Protein AF-A0A8T4NG14-F1 (afdb_monomer_lite)

Structure (mmCIF, N/CA/C/O backbone):
data_AF-A0A8T4NG14-F1
#
_entry.id   AF-A0A8T4NG14-F1
#
loop_
_atom_site.group_PDB
_atom_site.id
_atom_site.type_symbol
_atom_site.label_atom_id
_atom_site.label_alt_id
_atom_site.label_comp_id
_atom_site.label_asym_id
_atom_site.label_entity_id
_atom_site.label_seq_id
_atom_site.pdbx_PDB_ins_code
_atom_site.Cartn_x
_atom_site.Cartn_y
_atom_site.Cartn_z
_atom_site.occupancy
_atom_site.B_iso_or_equiv
_atom_site.auth_seq_id
_atom_site.auth_comp_id
_atom_site.auth_asym_id
_atom_site.auth_atom_id
_atom_site.pdbx_PDB_model_num
ATOM 1 N N . MET A 1 1 ? -4.275 10.202 21.196 1.00 53.53 1 MET A N 1
ATOM 2 C CA . MET A 1 1 ? -4.917 9.375 20.154 1.00 53.53 1 MET A CA 1
ATOM 3 C C . MET A 1 1 ? -3.840 8.436 19.634 1.00 53.53 1 MET A C 1
ATOM 5 O O . MET A 1 1 ? -2.781 8.940 19.283 1.00 53.53 1 MET A O 1
ATOM 9 N N . LEU A 1 2 ? -4.031 7.118 19.738 1.00 60.09 2 LEU A N 1
ATOM 10 C CA . LEU A 1 2 ? -3.036 6.117 19.331 1.00 60.09 2 LEU A CA 1
ATOM 11 C C . LEU A 1 2 ? -3.505 5.546 17.990 1.00 60.09 2 LEU A C 1
ATOM 13 O O . LEU A 1 2 ? -4.620 5.040 17.929 1.00 60.09 2 LEU A O 1
ATOM 17 N N . PHE A 1 3 ? -2.707 5.682 16.934 1.00 59.09 3 PHE A N 1
ATOM 18 C CA . PHE A 1 3 ? -3.022 5.102 15.629 1.00 59.09 3 PHE A CA 1
ATOM 19 C C . PHE A 1 3 ? -2.238 3.809 15.461 1.00 59.09 3 PHE A C 1
ATOM 21 O O . PHE A 1 3 ? -1.032 3.789 15.708 1.00 59.09 3 PHE A O 1
ATOM 28 N N . GLU A 1 4 ? -2.922 2.758 15.028 1.00 60.84 4 GLU A N 1
ATOM 29 C CA . GLU A 1 4 ? -2.304 1.488 14.670 1.00 60.84 4 GLU A CA 1
ATOM 30 C C . GLU A 1 4 ? -2.257 1.386 13.143 1.00 60.84 4 GLU A C 1
ATOM 32 O O . GLU A 1 4 ? -3.239 1.688 12.455 1.00 60.84 4 GLU A O 1
ATOM 37 N N . ILE A 1 5 ? -1.079 1.045 12.615 1.00 66.75 5 ILE A N 1
ATOM 38 C CA . ILE A 1 5 ? -0.868 0.811 11.187 1.00 66.75 5 ILE A CA 1
ATOM 39 C C . ILE A 1 5 ? -0.810 -0.698 11.008 1.00 66.75 5 ILE A C 1
ATOM 41 O O . ILE A 1 5 ? 0.202 -1.315 11.334 1.00 66.75 5 ILE A O 1
ATOM 45 N N . ASP A 1 6 ? -1.896 -1.265 10.494 1.00 65.75 6 ASP A N 1
ATOM 46 C CA . ASP A 1 6 ? -1.944 -2.671 10.113 1.00 65.75 6 ASP A CA 1
ATOM 47 C C . ASP A 1 6 ? -1.601 -2.808 8.626 1.00 65.75 6 ASP A C 1
ATOM 49 O O . ASP A 1 6 ? -2.076 -2.044 7.772 1.00 65.75 6 ASP A O 1
ATOM 53 N N . VAL A 1 7 ? -0.733 -3.771 8.330 1.00 63.19 7 VAL A N 1
ATOM 54 C CA . VAL A 1 7 ? -0.260 -4.060 6.982 1.00 63.19 7 VAL A CA 1
ATOM 55 C C . VAL A 1 7 ? -0.439 -5.548 6.722 1.00 63.19 7 VAL A C 1
ATOM 57 O O . VAL A 1 7 ? 0.332 -6.375 7.203 1.00 63.19 7 VAL A O 1
ATOM 60 N N . SER A 1 8 ? -1.450 -5.884 5.923 1.00 59.81 8 SER A N 1
ATOM 61 C CA . SER A 1 8 ? -1.728 -7.251 5.485 1.00 59.81 8 SER A CA 1
ATOM 62 C C . SER A 1 8 ? -1.476 -7.387 3.979 1.00 59.81 8 SER A C 1
ATOM 64 O O . SER A 1 8 ? -2.063 -6.683 3.156 1.00 59.81 8 SER A O 1
ATOM 66 N N . GLY A 1 9 ? -0.552 -8.278 3.610 1.00 55.91 9 GLY A N 1
ATOM 67 C CA . GLY A 1 9 ? -0.203 -8.580 2.220 1.00 55.91 9 GLY A CA 1
ATOM 68 C C . GLY A 1 9 ? 1.108 -9.359 2.106 1.00 55.91 9 GLY A C 1
ATOM 69 O O . GLY A 1 9 ? 2.033 -9.127 2.884 1.00 55.91 9 GLY A O 1
ATOM 70 N N . GLU A 1 10 ? 1.187 -10.287 1.146 1.00 54.72 10 GLU A N 1
ATOM 71 C CA . GLU A 1 10 ? 2.439 -10.957 0.773 1.00 54.72 10 GLU A CA 1
ATOM 72 C C . GLU A 1 10 ? 3.421 -9.916 0.228 1.00 54.72 10 GLU A C 1
ATOM 74 O O . GLU A 1 10 ? 3.304 -9.467 -0.910 1.00 54.72 10 GLU A O 1
ATOM 79 N N . ASP A 1 11 ? 4.368 -9.539 1.087 1.00 59.84 11 ASP A N 1
ATOM 80 C CA . ASP A 1 11 ? 5.481 -8.636 0.817 1.00 59.84 11 ASP A CA 1
ATOM 81 C C . ASP A 1 11 ? 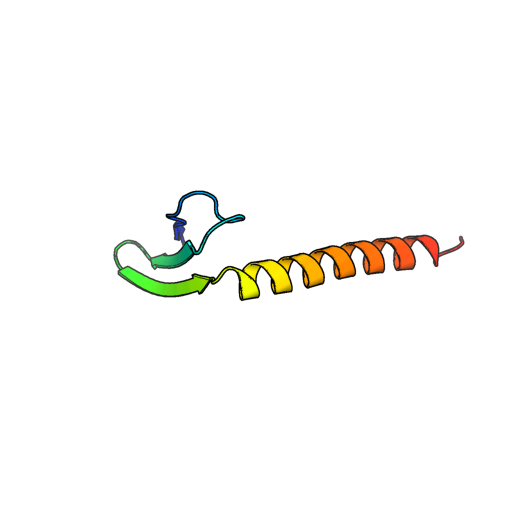5.057 -7.235 0.323 1.00 59.84 11 ASP A C 1
ATOM 83 O O . ASP A 1 11 ? 4.775 -6.992 -0.855 1.00 59.84 11 ASP A O 1
ATOM 87 N N . ILE A 1 12 ? 5.111 -6.267 1.250 1.00 61.88 12 ILE A N 1
ATOM 88 C CA . ILE A 1 12 ? 4.755 -4.832 1.115 1.00 61.88 12 ILE A CA 1
ATOM 89 C C . ILE A 1 12 ? 5.549 -4.075 0.037 1.00 61.88 12 ILE A C 1
ATOM 91 O O . ILE A 1 12 ? 5.532 -2.852 -0.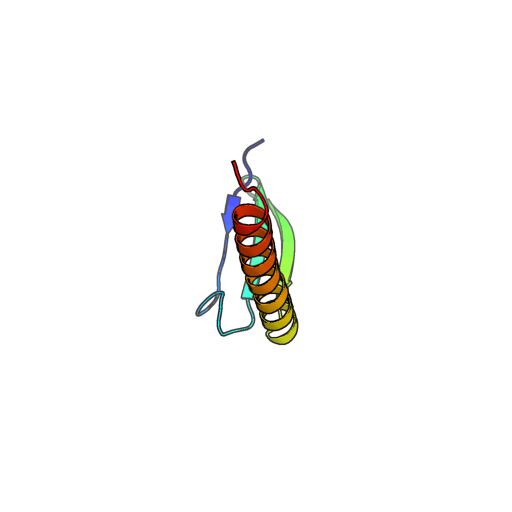068 1.00 61.88 12 ILE A O 1
ATOM 95 N N . PHE A 1 13 ? 6.360 -4.795 -0.709 1.00 58.81 13 PHE A N 1
ATOM 96 C CA . PHE A 1 13 ? 7.400 -4.288 -1.566 1.00 58.81 13 PHE A CA 1
ATOM 97 C C . PHE A 1 13 ? 7.362 -4.904 -2.960 1.00 58.81 13 PHE A C 1
ATOM 99 O O . PHE A 1 13 ? 7.970 -4.325 -3.866 1.00 58.81 13 PHE A O 1
ATOM 106 N N . SER A 1 14 ? 6.665 -6.026 -3.155 1.00 58.19 14 SER A N 1
ATOM 107 C CA . SER A 1 14 ? 6.660 -6.764 -4.423 1.00 58.19 14 SER A CA 1
ATOM 108 C C . SER A 1 14 ? 5.269 -6.984 -5.030 1.00 58.19 14 SER A C 1
ATOM 110 O O . SER A 1 14 ? 5.194 -7.210 -6.250 1.00 58.19 14 SER A O 1
ATOM 112 N N . SER A 1 15 ? 4.207 -6.800 -4.237 1.00 63.44 15 SER A N 1
ATOM 113 C CA . SER A 1 15 ? 2.804 -7.053 -4.600 1.00 63.44 15 SER A CA 1
ATOM 114 C C . SER A 1 15 ? 1.893 -5.846 -4.341 1.00 63.44 15 SER A C 1
ATOM 116 O O . SER A 1 15 ? 2.312 -4.858 -3.741 1.00 63.44 15 SER A O 1
ATOM 118 N N . ASP A 1 16 ? 0.638 -5.924 -4.792 1.00 69.38 16 ASP A N 1
ATOM 119 C CA . ASP A 1 16 ? -0.405 -4.980 -4.382 1.00 69.38 16 ASP A CA 1
ATOM 120 C C . ASP A 1 16 ? -0.714 -5.193 -2.892 1.00 69.38 16 ASP A C 1
ATOM 122 O O . ASP A 1 16 ? -1.033 -6.309 -2.480 1.00 69.38 16 ASP A O 1
ATOM 126 N N . TYR A 1 17 ? -0.656 -4.137 -2.080 1.00 73.38 17 TYR A N 1
ATOM 127 C CA . TYR A 1 17 ? -0.956 -4.231 -0.647 1.00 73.38 17 TYR A CA 1
ATOM 128 C C . TYR A 1 17 ? -1.825 -3.0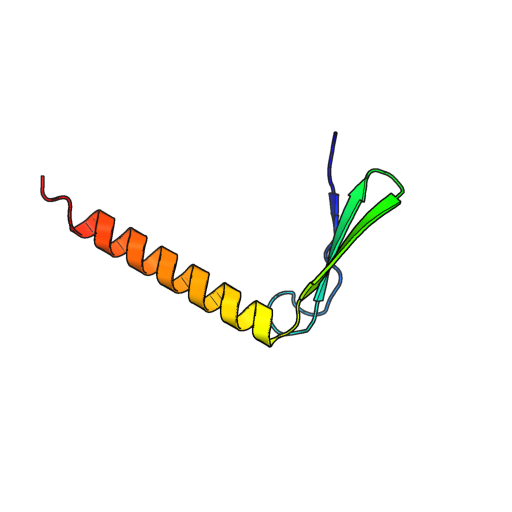70 -0.170 1.00 73.38 17 TYR A C 1
ATOM 130 O O . TYR A 1 17 ? -1.883 -1.999 -0.782 1.00 73.38 17 TYR A O 1
ATOM 138 N N . THR A 1 18 ? -2.537 -3.299 0.933 1.00 73.31 18 THR A N 1
ATOM 139 C CA . THR A 1 18 ? -3.426 -2.301 1.532 1.00 73.31 18 THR A CA 1
ATOM 140 C C . THR A 1 18 ? -2.885 -1.901 2.895 1.00 73.31 18 THR A C 1
ATOM 142 O O . THR A 1 18 ? -2.698 -2.751 3.759 1.00 73.31 18 THR A O 1
ATOM 145 N N . ILE A 1 19 ? -2.644 -0.603 3.093 1.00 80.06 19 ILE A N 1
ATOM 146 C CA . ILE A 1 19 ? -2.381 -0.046 4.425 1.00 80.06 19 ILE A CA 1
ATOM 147 C C . ILE A 1 19 ? -3.700 0.475 4.970 1.00 80.06 19 ILE A C 1
ATOM 149 O O . ILE A 1 19 ? -4.380 1.249 4.288 1.00 80.06 19 ILE A O 1
ATOM 153 N N . VAL A 1 20 ? -4.042 0.106 6.201 1.00 79.56 20 VAL A N 1
ATOM 154 C CA . VAL A 1 20 ? -5.230 0.636 6.867 1.00 79.56 20 VAL A CA 1
ATOM 155 C C .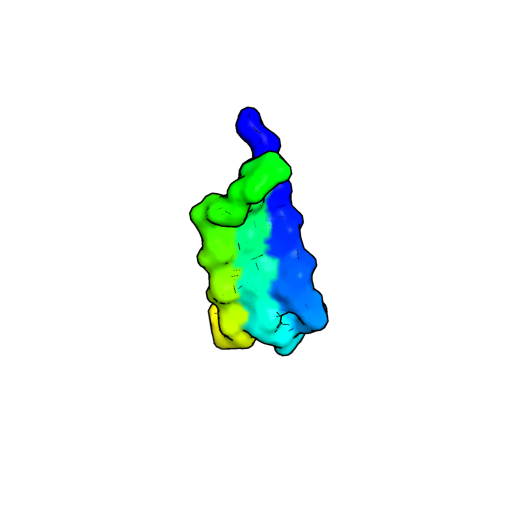 VAL A 1 20 ? -4.833 1.410 8.115 1.00 79.56 20 VAL A C 1
ATOM 157 O O . VAL A 1 20 ? -4.023 0.963 8.919 1.00 79.56 20 VAL A O 1
ATOM 160 N N . VAL A 1 21 ? -5.410 2.601 8.263 1.00 81.19 21 VAL A N 1
ATOM 161 C CA . VAL A 1 21 ? -5.368 3.366 9.507 1.00 81.19 21 VAL A CA 1
ATOM 162 C C . VAL A 1 21 ? -6.577 2.950 10.326 1.00 81.19 21 VAL A C 1
ATOM 164 O O . VAL A 1 21 ? -7.715 3.156 9.890 1.00 81.19 21 VAL A O 1
ATOM 167 N N . ALA A 1 22 ? -6.328 2.379 11.500 1.00 80.44 22 ALA A N 1
ATOM 168 C CA . ALA A 1 22 ? -7.360 1.977 12.443 1.00 80.44 22 ALA A CA 1
ATOM 169 C C . ALA A 1 22 ? -7.241 2.756 13.764 1.00 80.44 22 ALA A C 1
ATOM 171 O O . ALA A 1 22 ? -6.158 3.202 14.151 1.00 80.44 22 ALA A O 1
ATOM 172 N N . ASP A 1 23 ? -8.369 2.913 14.457 1.00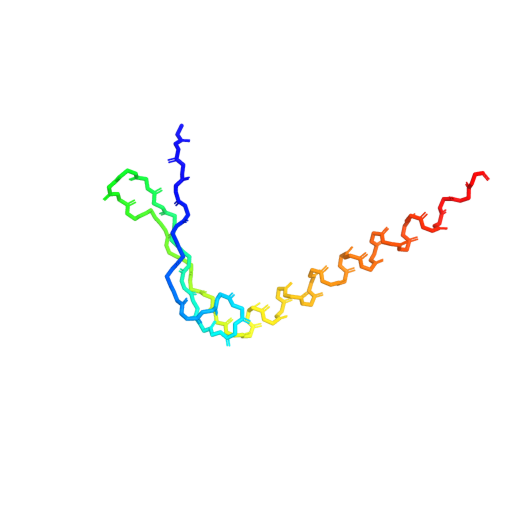 81.69 23 ASP A N 1
ATOM 173 C CA . ASP A 1 23 ? -8.421 3.352 15.856 1.00 81.69 23 ASP A CA 1
ATOM 174 C C . ASP A 1 23 ? -9.304 2.394 16.646 1.00 81.69 23 ASP A C 1
ATOM 176 O O . ASP A 1 23 ? -10.491 2.266 16.338 1.00 81.69 23 ASP A O 1
ATOM 180 N N . LYS A 1 24 ? -8.696 1.756 17.654 1.00 74.12 24 LYS A N 1
ATOM 181 C CA . LYS A 1 24 ? -9.234 0.836 18.672 1.00 74.12 24 LYS A CA 1
ATOM 182 C C . LYS A 1 24 ? -10.139 -0.300 18.188 1.00 74.12 24 LYS A C 1
ATOM 184 O O . LYS A 1 24 ? -9.856 -1.431 18.532 1.00 74.12 24 LYS A O 1
ATOM 189 N N . ASN A 1 25 ? -11.203 -0.023 17.439 1.00 73.50 25 ASN A N 1
ATOM 190 C CA . ASN A 1 25 ? -12.141 -0.997 16.873 1.00 73.50 25 ASN A CA 1
ATOM 191 C C . ASN A 1 25 ? -12.680 -0.609 15.478 1.00 73.50 25 ASN A C 1
ATOM 193 O O . ASN A 1 25 ? -13.538 -1.308 14.947 1.00 73.50 25 ASN A O 1
ATOM 197 N N . ASN A 1 26 ? -12.236 0.508 14.889 1.00 75.06 26 ASN A N 1
ATOM 198 C CA . ASN A 1 26 ? -12.763 1.016 13.621 1.00 75.06 26 ASN A CA 1
ATOM 199 C C . ASN A 1 26 ? -11.651 1.201 12.590 1.00 75.06 26 ASN A C 1
ATOM 201 O O . ASN A 1 26 ? -10.620 1.813 12.876 1.00 75.06 26 ASN A O 1
ATOM 205 N N . LEU A 1 27 ? -11.904 0.746 11.361 1.00 79.62 27 LEU A N 1
ATOM 206 C CA . LEU A 1 27 ? -11.092 1.116 10.205 1.00 79.62 27 LEU A CA 1
ATOM 207 C C . LEU A 1 27 ? -11.471 2.544 9.805 1.00 79.62 27 LEU A C 1
ATOM 209 O O . LEU A 1 27 ? -12.604 2.807 9.406 1.00 79.62 27 LEU A O 1
ATOM 213 N N . ILE A 1 28 ? -10.526 3.471 9.926 1.00 84.56 28 ILE A N 1
ATOM 214 C CA . ILE A 1 28 ? -10.740 4.882 9.591 1.00 84.56 28 ILE A CA 1
ATOM 215 C C . ILE A 1 28 ? -10.540 5.087 8.092 1.00 84.56 28 ILE A C 1
ATOM 217 O O . ILE A 1 28 ? -11.312 5.798 7.447 1.00 84.56 28 ILE A O 1
ATOM 221 N N . LYS A 1 29 ? -9.471 4.506 7.531 1.00 80.75 29 LYS A N 1
ATOM 222 C CA . LYS A 1 29 ? -9.112 4.729 6.128 1.00 80.75 29 LYS A CA 1
ATOM 223 C C . LYS A 1 29 ? -8.189 3.653 5.577 1.00 80.75 29 LYS A C 1
ATOM 225 O O . LYS A 1 29 ? -7.144 3.390 6.160 1.00 80.75 29 LYS A O 1
ATOM 230 N N . GLY A 1 30 ? -8.548 3.101 4.420 1.00 78.94 30 GLY A N 1
ATOM 231 C CA . GLY A 1 30 ? -7.701 2.197 3.645 1.00 78.94 30 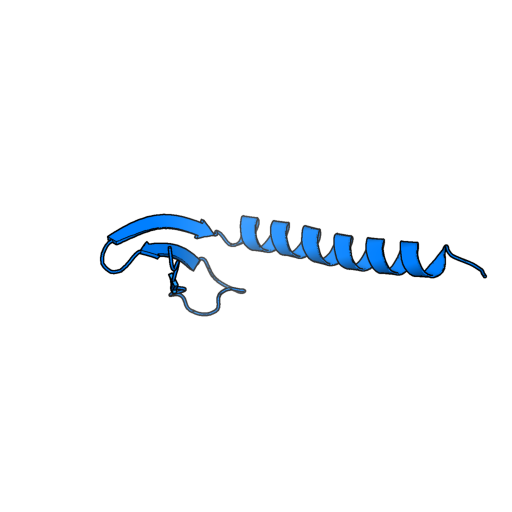GLY A CA 1
ATOM 232 C C . GLY A 1 30 ? -7.016 2.910 2.481 1.00 78.94 30 GLY A C 1
ATOM 233 O O . GLY A 1 30 ? -7.616 3.753 1.812 1.00 78.94 30 GLY A O 1
ATOM 234 N N . PHE A 1 31 ? -5.766 2.545 2.224 1.00 83.00 31 PHE A N 1
ATOM 235 C CA . PHE A 1 31 ? -4.986 2.980 1.075 1.00 83.00 31 PHE A CA 1
ATOM 236 C C . PHE A 1 31 ? -4.527 1.746 0.313 1.00 83.00 31 PHE A C 1
ATOM 238 O O . PHE A 1 31 ? -3.742 0.953 0.831 1.00 83.00 31 PHE A O 1
ATOM 245 N N . LYS A 1 32 ? -5.017 1.590 -0.918 1.00 81.50 32 LYS A N 1
ATOM 246 C CA . LYS A 1 32 ? -4.535 0.557 -1.829 1.00 81.50 32 LYS A CA 1
ATOM 247 C C . LYS A 1 32 ? -3.293 1.071 -2.545 1.00 81.50 32 LYS A C 1
ATOM 249 O O . LYS A 1 32 ? -3.334 2.140 -3.154 1.00 81.50 32 LYS A O 1
ATOM 254 N N . PHE A 1 33 ? -2.221 0.297 -2.491 1.00 81.38 33 PHE A N 1
ATOM 255 C CA . PHE A 1 33 ? -1.001 0.559 -3.232 1.00 81.38 33 PHE A CA 1
ATOM 256 C C . PHE A 1 33 ? -0.874 -0.473 -4.338 1.00 81.38 33 PHE A C 1
ATOM 258 O O . PHE A 1 33 ? -0.729 -1.661 -4.065 1.00 81.38 33 PHE A O 1
ATOM 265 N N . ASP A 1 34 ? -0.962 -0.005 -5.580 1.00 83.50 34 ASP A N 1
ATOM 266 C CA . ASP A 1 34 ? -0.636 -0.827 -6.738 1.00 83.50 34 ASP A CA 1
ATOM 267 C C . ASP A 1 34 ? 0.874 -0.831 -7.006 1.00 83.50 34 ASP A C 1
ATOM 269 O O . ASP A 1 34 ? 1.635 0.043 -6.564 1.00 83.50 34 ASP A O 1
ATOM 273 N N . ARG A 1 35 ? 1.314 -1.835 -7.760 1.00 79.00 35 ARG A N 1
ATOM 274 C CA . ARG A 1 35 ? 2.721 -2.025 -8.125 1.00 79.00 35 ARG A CA 1
ATOM 275 C C . ARG A 1 35 ? 3.377 -0.802 -8.776 1.00 79.00 35 ARG A C 1
ATOM 277 O O . ARG A 1 35 ? 4.553 -0.525 -8.516 1.00 79.00 35 ARG A O 1
ATOM 284 N N . ASP A 1 36 ? 2.644 -0.057 -9.599 1.00 83.81 36 ASP A N 1
ATOM 285 C CA . ASP A 1 36 ? 3.169 1.118 -10.298 1.00 83.81 36 ASP A CA 1
ATOM 286 C C . ASP A 1 36 ? 3.386 2.294 -9.343 1.00 83.81 36 ASP A C 1
ATOM 288 O O . ASP A 1 36 ? 4.403 2.994 -9.425 1.00 83.81 36 ASP A O 1
ATOM 292 N N . LEU A 1 37 ? 2.467 2.498 -8.401 1.00 82.00 37 LEU A N 1
ATOM 293 C CA . LEU A 1 37 ? 2.583 3.475 -7.330 1.00 82.00 37 LEU A CA 1
ATOM 294 C C . LEU A 1 37 ? 3.770 3.140 -6.423 1.00 82.00 37 LEU A C 1
ATOM 296 O O . LEU A 1 37 ? 4.585 4.022 -6.144 1.00 82.00 37 LEU A O 1
ATOM 300 N N . ILE A 1 38 ? 3.925 1.872 -6.033 1.00 79.12 38 ILE A N 1
ATOM 301 C CA . ILE A 1 38 ? 5.062 1.396 -5.226 1.00 79.12 38 ILE A CA 1
ATOM 302 C C . ILE A 1 38 ? 6.380 1.677 -5.952 1.00 79.12 38 ILE A C 1
ATOM 304 O O . ILE A 1 38 ? 7.317 2.239 -5.375 1.00 79.12 38 ILE A O 1
ATOM 308 N N . ARG A 1 39 ? 6.447 1.360 -7.249 1.00 81.06 39 ARG A N 1
ATOM 309 C CA . ARG A 1 39 ? 7.626 1.618 -8.082 1.00 81.06 39 ARG A CA 1
ATOM 310 C C . ARG A 1 39 ? 7.955 3.112 -8.157 1.00 81.06 39 ARG A C 1
ATOM 312 O O . ARG A 1 39 ? 9.112 3.488 -7.969 1.00 81.06 39 ARG A O 1
ATOM 319 N N . LYS A 1 40 ? 6.959 3.978 -8.374 1.00 82.88 40 LYS A N 1
ATOM 320 C CA . LYS A 1 40 ? 7.139 5.444 -8.395 1.00 82.88 40 LYS A CA 1
ATOM 321 C C . LYS A 1 40 ? 7.633 5.984 -7.051 1.00 82.88 40 LYS A C 1
ATOM 323 O O . LYS A 1 40 ? 8.526 6.833 -7.021 1.00 82.88 40 LYS A O 1
ATOM 328 N N . LEU A 1 41 ? 7.084 5.489 -5.943 1.00 78.81 41 LEU A N 1
ATOM 329 C CA . LEU A 1 41 ? 7.487 5.888 -4.593 1.00 78.81 41 LEU A CA 1
ATOM 330 C C . LEU A 1 41 ? 8.938 5.494 -4.293 1.00 78.81 41 LEU A C 1
ATOM 332 O O . LEU A 1 41 ? 9.688 6.320 -3.772 1.00 78.81 41 LEU A O 1
ATOM 336 N N . ARG A 1 42 ? 9.362 4.288 -4.695 1.00 76.00 42 ARG A N 1
ATOM 337 C CA . ARG A 1 42 ? 10.757 3.832 -4.573 1.00 76.00 42 ARG A CA 1
ATOM 338 C C . ARG A 1 42 ? 11.733 4.736 -5.314 1.00 76.00 42 ARG A C 1
ATOM 340 O O . ARG A 1 42 ? 12.712 5.176 -4.719 1.00 76.00 42 ARG A O 1
ATOM 347 N N . PHE A 1 43 ? 11.447 5.073 -6.573 1.00 79.88 43 PHE A N 1
ATOM 348 C CA . PHE A 1 43 ? 12.299 5.990 -7.339 1.00 79.88 43 PHE A CA 1
ATOM 349 C C . PHE A 1 43 ? 12.400 7.369 -6.685 1.00 79.88 43 PHE A C 1
ATOM 351 O O . PHE A 1 43 ? 13.484 7.940 -6.600 1.00 79.88 43 PHE A O 1
ATOM 358 N N . LYS A 1 44 ? 11.287 7.892 -6.160 1.00 75.88 44 LYS A N 1
ATOM 359 C CA . LYS A 1 44 ? 11.289 9.167 -5.434 1.00 75.88 44 LYS A CA 1
ATOM 360 C C . LYS A 1 44 ? 12.143 9.111 -4.163 1.00 75.88 44 LYS A C 1
ATOM 362 O O . LYS A 1 44 ? 12.769 10.112 -3.824 1.00 75.88 44 LYS A O 1
ATOM 367 N N . HIS A 1 45 ? 12.166 7.979 -3.460 1.00 70.56 45 HIS A N 1
ATOM 368 C CA . HIS A 1 45 ? 12.989 7.804 -2.262 1.00 70.56 45 HIS A CA 1
ATOM 369 C C . HIS A 1 45 ? 14.479 7.685 -2.598 1.00 70.56 45 HIS A C 1
ATOM 371 O O . HIS A 1 45 ? 15.286 8.401 -2.012 1.00 70.56 45 HIS A O 1
ATOM 377 N N . ALA A 1 46 ? 14.825 6.872 -3.599 1.00 69.69 46 ALA A N 1
ATOM 378 C CA . ALA A 1 46 ? 16.201 6.727 -4.070 1.00 69.69 46 ALA A CA 1
ATOM 379 C C . ALA A 1 46 ? 16.789 8.074 -4.529 1.00 69.69 46 ALA A C 1
ATOM 381 O O . ALA A 1 46 ? 17.903 8.427 -4.156 1.00 69.69 46 ALA A O 1
ATOM 382 N N . ASN A 1 47 ? 16.010 8.881 -5.257 1.00 68.62 47 ASN A N 1
ATOM 383 C CA . ASN A 1 47 ? 16.459 10.205 -5.692 1.00 68.62 47 ASN A CA 1
ATOM 384 C C . ASN A 1 47 ? 16.660 11.173 -4.515 1.00 68.62 47 ASN A C 1
ATOM 386 O O . ASN A 1 47 ? 17.616 11.939 -4.516 1.00 68.62 47 ASN A O 1
ATOM 390 N N . LYS A 1 48 ? 15.818 11.105 -3.474 1.00 68.00 48 LYS A N 1
ATOM 391 C CA . LYS A 1 48 ? 16.010 11.908 -2.255 1.00 68.00 48 LYS A CA 1
ATOM 392 C C . LYS A 1 48 ? 17.286 11.539 -1.498 1.00 68.00 48 LYS A C 1
ATOM 394 O O . LYS A 1 48 ? 17.929 12.426 -0.946 1.00 68.00 48 LYS A O 1
ATOM 399 N N . GLU A 1 49 ? 17.636 10.257 -1.442 1.00 63.50 49 GLU A N 1
ATOM 400 C CA . GLU A 1 49 ? 18.883 9.807 -0.812 1.00 63.50 49 GLU A CA 1
ATOM 401 C C . GLU A 1 49 ? 20.107 10.282 -1.596 1.00 63.50 49 GLU A C 1
ATOM 403 O O . GLU A 1 49 ? 21.070 10.755 -0.993 1.00 63.50 49 GLU A O 1
ATOM 408 N N . ILE A 1 50 ? 20.038 10.234 -2.930 1.00 67.88 50 ILE A N 1
ATOM 409 C CA . ILE A 1 50 ? 21.076 10.778 -3.810 1.00 67.88 50 ILE A CA 1
ATOM 410 C C . ILE A 1 50 ? 21.232 12.284 -3.566 1.00 67.88 50 ILE A C 1
ATOM 412 O O . ILE A 1 50 ? 22.343 12.723 -3.280 1.00 67.88 50 ILE A O 1
ATOM 416 N N . ASP A 1 51 ? 20.136 13.049 -3.565 1.00 67.62 51 ASP A N 1
ATOM 417 C CA . ASP A 1 51 ? 20.145 14.503 -3.345 1.00 67.62 51 ASP A CA 1
ATOM 418 C C . ASP A 1 51 ? 20.712 14.903 -1.970 1.00 67.62 51 ASP A C 1
ATOM 420 O O . ASP A 1 51 ? 21.409 15.913 -1.836 1.00 67.62 51 ASP A O 1
ATOM 424 N N . MET A 1 52 ? 20.432 14.122 -0.919 1.00 68.19 52 MET A N 1
ATOM 425 C CA . MET A 1 52 ? 21.022 14.349 0.406 1.00 68.19 52 MET A CA 1
ATOM 426 C C . MET A 1 52 ? 22.528 14.061 0.421 1.00 68.19 52 MET A C 1
ATOM 428 O O . MET A 1 52 ? 23.284 14.786 1.072 1.00 68.19 52 MET A O 1
ATOM 432 N N . GLN A 1 53 ? 22.986 13.039 -0.306 1.00 64.38 53 GLN A N 1
ATOM 433 C CA . GLN A 1 53 ? 24.410 12.723 -0.411 1.00 64.38 53 GLN A CA 1
ATOM 434 C C . GLN A 1 53 ? 25.186 13.772 -1.217 1.00 64.38 53 GLN A C 1
ATOM 436 O O . GLN A 1 53 ? 26.304 14.107 -0.826 1.00 64.38 53 GLN A O 1
ATOM 441 N N . THR A 1 54 ? 24.621 14.332 -2.292 1.00 67.25 54 THR A N 1
ATOM 442 C CA . THR A 1 54 ? 25.245 15.442 -3.038 1.00 67.25 54 THR A CA 1
ATOM 443 C C . THR A 1 54 ? 25.329 16.707 -2.192 1.00 67.25 54 THR A C 1
ATOM 445 O O . THR A 1 54 ? 26.403 17.295 -2.095 1.00 67.25 54 THR A O 1
ATOM 448 N N . ARG A 1 55 ? 24.260 17.074 -1.471 1.00 61.72 55 ARG A N 1
ATOM 449 C CA . ARG A 1 55 ? 24.274 18.247 -0.574 1.00 61.72 55 ARG A CA 1
ATOM 450 C C . ARG A 1 55 ? 25.291 18.143 0.563 1.00 61.72 55 ARG A C 1
ATOM 452 O O . ARG A 1 55 ? 25.865 19.153 0.956 1.00 61.72 55 ARG A O 1
ATOM 459 N N . ASN A 1 56 ? 25.535 16.942 1.086 1.00 61.06 56 ASN A N 1
ATOM 460 C CA . ASN A 1 56 ? 26.559 16.730 2.114 1.00 61.06 56 ASN A CA 1
ATOM 461 C C . ASN A 1 56 ? 27.992 16.791 1.557 1.00 61.06 56 ASN A C 1
ATOM 463 O O . ASN A 1 56 ? 28.913 17.078 2.314 1.00 61.06 56 ASN A O 1
ATOM 467 N N . LYS A 1 57 ? 28.190 16.558 0.253 1.00 60.12 57 LYS A N 1
ATOM 468 C CA . LYS A 1 57 ? 29.495 16.703 -0.418 1.00 60.12 57 LYS A CA 1
ATOM 469 C C . LYS A 1 57 ? 29.811 18.148 -0.828 1.00 60.12 57 LYS A C 1
ATOM 471 O O . LYS A 1 57 ? 30.976 18.468 -1.023 1.00 60.12 57 LYS A O 1
ATOM 476 N N . GLU A 1 58 ? 28.802 19.014 -0.937 1.00 59.94 58 GLU A N 1
ATOM 477 C CA . GLU A 1 58 ? 28.937 20.422 -1.356 1.00 59.94 58 GLU A CA 1
ATOM 478 C C . GLU A 1 58 ? 29.185 21.417 -0.209 1.00 59.94 58 GLU A C 1
ATOM 480 O O . GLU A 1 58 ? 29.279 22.617 -0.456 1.00 59.94 58 GLU A O 1
ATOM 485 N N . LYS A 1 59 ? 29.319 20.957 1.041 1.00 55.69 59 LYS A N 1
ATOM 486 C CA . LYS A 1 59 ? 29.859 21.789 2.126 1.00 55.69 59 LYS A CA 1
ATOM 487 C C . LYS A 1 59 ? 31.355 21.502 2.298 1.00 55.69 59 LYS A C 1
ATOM 489 O O . LYS A 1 59 ? 31.693 20.613 3.082 1.00 55.69 59 LYS A O 1
ATOM 494 N N . PRO A 1 60 ? 32.253 22.211 1.587 1.00 52.50 60 PRO A N 1
ATOM 495 C CA . PRO A 1 60 ? 33.639 22.276 2.009 1.00 52.50 60 PRO A CA 1
ATOM 496 C C . PRO A 1 60 ? 33.678 23.062 3.325 1.00 52.50 60 PRO A C 1
ATOM 498 O O . PRO A 1 60 ? 32.931 24.029 3.502 1.00 52.50 60 PRO A O 1
ATOM 501 N N . TYR A 1 61 ? 34.494 22.591 4.263 1.00 56.03 61 TYR A N 1
ATOM 502 C CA . TYR A 1 61 ? 34.942 23.409 5.387 1.00 56.03 61 TYR A CA 1
ATOM 503 C C . TYR A 1 61 ? 35.581 24.709 4.891 1.00 56.03 61 TYR A C 1
ATOM 505 O O . TYR A 1 61 ? 36.247 24.659 3.829 1.00 56.03 61 TYR A O 1
#

Radius of gyration: 16.96 Å; chains: 1; bounding box: 48×34×30 Å

Foldseek 3Di:
DDWDWDWDDDDPQQAWTKIFTDDPPDTPDIDIDGPVNSVVVVVVVVVVVVVVVVVVVPDDD

pLDDT: mean 70.13, std 9.58, range [52.5, 84.56]

Secondary structure (DSSP, 8-state):
-PPEEEEESS-TTTS-EEEEEEETTEEEEEEEE-HHHHHHHHHHHHHHHHHHHHHHHS---

Sequence (61 aa):
MLFEIDVSGEDIFSSDYTIVVADKNNLIKGFKFDRDLIRKLRFKHANKEIDMQTRNKEKPY